Protein AF-A0A2K3JLP0-F1 (afdb_monomer_lite)

Secondary structure (DSSP, 8-state):
----------------------------S--PPPHHHHHTT----TTT-TTTTTS-TT-HHHHHHHHHHH-HHHHHHHHHHS-THHHHHHHHHHHGGG--

Structure (mmCIF, N/CA/C/O backbone):
data_AF-A0A2K3JLP0-F1
#
_entry.id   AF-A0A2K3JLP0-F1
#
loop_
_atom_site.group_PDB
_atom_site.id
_atom_site.type_symbol
_atom_site.label_atom_id
_atom_site.label_alt_id
_atom_site.label_comp_id
_atom_site.label_asym_id
_atom_site.label_entity_id
_atom_site.label_seq_id
_atom_site.pdbx_PDB_ins_code
_atom_site.Cartn_x
_atom_site.Cartn_y
_atom_site.Cartn_z
_atom_site.occupancy
_atom_site.B_iso_or_equiv
_atom_site.auth_seq_id
_atom_site.auth_comp_id
_atom_site.auth_asym_id
_atom_site.auth_atom_id
_atom_site.pdbx_PDB_model_num
ATOM 1 N N . MET A 1 1 ? -7.993 75.741 22.973 1.00 49.81 1 MET A N 1
ATOM 2 C CA . MET A 1 1 ? -8.718 74.696 23.722 1.00 49.81 1 MET A CA 1
ATOM 3 C C . MET A 1 1 ? -8.593 73.444 22.880 1.00 49.81 1 MET A C 1
ATOM 5 O O . MET A 1 1 ? -9.077 73.437 21.763 1.00 49.81 1 MET A O 1
ATOM 9 N N . GLU A 1 2 ? -7.556 72.655 23.088 1.00 36.00 2 GLU A N 1
ATOM 10 C CA . GLU A 1 2 ? -7.502 71.417 23.884 1.00 36.00 2 GLU A CA 1
ATOM 11 C C . GLU A 1 2 ? -6.475 70.560 23.106 1.00 36.00 2 GLU A C 1
ATOM 13 O O . GLU A 1 2 ? -6.351 70.734 21.898 1.00 36.00 2 GLU A O 1
ATOM 18 N N . SER A 1 3 ? -5.691 69.629 23.617 1.00 34.53 3 SER A N 1
ATOM 19 C CA . SER A 1 3 ? -5.439 69.113 24.950 1.00 34.53 3 SER A CA 1
ATOM 20 C C . SER A 1 3 ? -4.371 68.029 24.748 1.00 34.53 3 SER A C 1
ATOM 22 O O . SER A 1 3 ? -4.498 67.218 23.842 1.00 34.53 3 SER A O 1
ATOM 24 N N . ILE A 1 4 ? -3.359 68.036 25.614 1.00 50.09 4 ILE A N 1
ATOM 25 C CA . ILE A 1 4 ? -2.843 66.862 26.335 1.00 50.09 4 ILE A CA 1
ATOM 26 C C . ILE A 1 4 ? -2.173 65.730 25.518 1.00 50.09 4 ILE A C 1
ATOM 28 O O . ILE A 1 4 ? -2.742 65.050 24.676 1.00 50.09 4 ILE A O 1
ATOM 32 N N . ILE A 1 5 ? -0.918 65.507 25.901 1.00 53.28 5 ILE A N 1
ATOM 33 C CA . ILE A 1 5 ? 0.025 64.455 25.522 1.00 53.28 5 ILE A CA 1
ATOM 34 C C . ILE A 1 5 ? -0.477 63.089 26.017 1.00 53.28 5 ILE A C 1
ATOM 36 O O . ILE A 1 5 ? -0.931 62.985 27.156 1.00 53.28 5 ILE A O 1
ATOM 40 N N . SER A 1 6 ? -0.306 62.023 25.234 1.00 45.03 6 SER A N 1
ATOM 41 C CA . SER A 1 6 ? -0.269 60.640 25.739 1.00 45.03 6 SER A CA 1
ATOM 42 C C . SER A 1 6 ? 0.573 59.772 24.806 1.00 45.03 6 SER A C 1
ATOM 44 O O . SER A 1 6 ? 0.126 59.358 23.740 1.00 45.03 6 SER A O 1
ATOM 46 N N . ASP A 1 7 ? 1.815 59.530 25.218 1.00 45.03 7 ASP A N 1
ATOM 47 C CA . ASP A 1 7 ? 2.623 58.403 24.761 1.00 45.03 7 ASP A CA 1
ATOM 48 C C . ASP A 1 7 ? 1.895 57.104 25.134 1.00 45.03 7 ASP A C 1
ATOM 50 O O . ASP A 1 7 ? 1.507 56.929 26.290 1.00 45.03 7 ASP A O 1
ATOM 54 N N . THR A 1 8 ? 1.665 56.207 24.176 1.00 50.12 8 THR A N 1
ATOM 55 C CA . THR A 1 8 ? 1.496 54.779 24.460 1.00 50.12 8 THR A CA 1
ATOM 56 C C . THR A 1 8 ? 1.913 53.981 23.235 1.00 50.12 8 THR A C 1
ATOM 58 O O . THR A 1 8 ? 1.312 54.018 22.162 1.00 50.12 8 THR A O 1
ATOM 61 N N . SER A 1 9 ? 2.986 53.245 23.449 1.00 44.44 9 SER A N 1
ATOM 62 C CA . SER A 1 9 ? 3.529 52.176 22.636 1.00 44.44 9 SER A CA 1
ATOM 63 C C . SER A 1 9 ? 2.491 51.073 22.407 1.00 44.44 9 SER A C 1
ATOM 65 O O . SER A 1 9 ? 1.905 50.578 23.366 1.00 44.44 9 SER A O 1
ATOM 67 N N . SER A 1 10 ? 2.310 50.644 21.153 1.00 48.44 10 SER A N 1
ATOM 68 C CA . SER A 1 10 ? 2.112 49.236 20.754 1.00 48.44 10 SER A CA 1
ATOM 69 C C . SER A 1 10 ? 1.923 49.114 19.234 1.00 48.44 10 SER A C 1
ATOM 71 O O . SER A 1 10 ? 1.004 49.727 18.692 1.00 48.44 10 SER A O 1
ATOM 73 N N . PRO A 1 11 ? 2.718 48.285 18.530 1.00 53.03 11 PRO A N 1
ATOM 74 C CA . PRO A 1 11 ? 2.331 47.763 17.227 1.00 53.03 11 PRO A CA 1
ATOM 75 C C . PRO A 1 11 ? 1.252 46.697 17.448 1.00 53.03 11 PRO A C 1
ATOM 77 O O . PRO A 1 11 ? 1.550 45.556 17.801 1.00 53.03 11 PRO A O 1
ATOM 80 N N . THR A 1 12 ? -0.021 47.057 17.287 1.00 43.50 12 THR A N 1
ATOM 81 C CA . THR A 1 12 ? -1.095 46.066 17.305 1.00 43.50 12 THR A CA 1
ATOM 82 C C . THR A 1 12 ? -0.998 45.196 16.062 1.00 43.50 12 THR A C 1
ATOM 84 O O . THR A 1 12 ? -1.169 45.615 14.920 1.00 43.50 12 THR A O 1
ATOM 87 N N . SER A 1 13 ? -0.654 43.947 16.338 1.00 49.00 13 SER A N 1
ATOM 88 C CA . SER A 1 13 ? -0.693 42.820 15.434 1.00 49.00 13 SER A CA 1
ATOM 89 C C . SER A 1 13 ? -2.086 42.633 14.829 1.00 49.00 13 SER A C 1
ATOM 91 O O . SER A 1 13 ? -3.102 42.961 15.440 1.00 49.00 13 SER A O 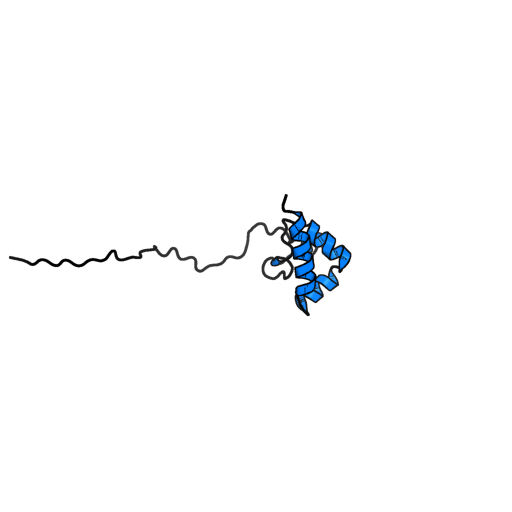1
ATOM 93 N N . SER A 1 14 ? -2.094 41.952 13.685 1.00 55.12 14 SER A N 1
ATOM 94 C CA . SER A 1 14 ? -3.213 41.129 13.223 1.00 55.12 14 SER A CA 1
ATOM 95 C C . SER A 1 14 ? -4.367 41.879 12.562 1.00 55.12 14 SER A C 1
ATOM 97 O O . SER A 1 14 ? -5.410 42.159 13.143 1.00 55.12 14 SER A O 1
ATOM 99 N N . SER A 1 15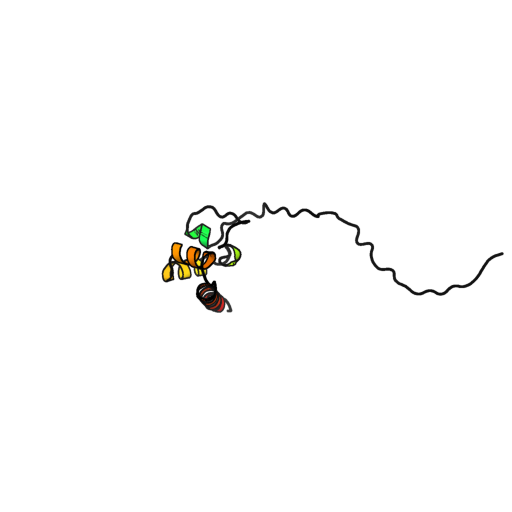 ? -4.246 42.035 11.252 1.00 53.62 15 SER A N 1
ATOM 100 C CA . SER A 1 15 ? -5.391 41.861 10.361 1.00 53.62 15 SER A CA 1
ATOM 101 C C . SER A 1 15 ? -4.949 40.958 9.221 1.00 53.62 15 SER A C 1
ATOM 103 O O . SER A 1 15 ? -4.791 41.378 8.081 1.00 53.62 15 SER A O 1
ATOM 105 N N . ASN A 1 16 ? -4.714 39.686 9.565 1.00 61.38 16 ASN A N 1
ATOM 106 C CA . ASN A 1 16 ? -4.843 38.610 8.594 1.00 61.38 16 ASN A CA 1
ATOM 107 C C . ASN A 1 16 ? -6.294 38.659 8.132 1.00 61.38 16 ASN A C 1
ATOM 109 O O . ASN A 1 16 ? -7.192 38.188 8.833 1.00 61.38 16 ASN A O 1
ATOM 113 N N . SER A 1 17 ? -6.523 39.311 6.995 1.00 63.50 17 SER A N 1
ATOM 114 C CA . SER A 1 17 ? -7.802 39.265 6.314 1.00 63.50 17 SER A CA 1
ATOM 115 C C . SER A 1 17 ? -8.164 37.800 6.135 1.00 63.50 17 SER A C 1
ATOM 117 O O . SER A 1 17 ? -7.486 37.051 5.434 1.00 63.50 17 SER A O 1
ATOM 119 N N . LEU A 1 18 ? -9.211 37.411 6.854 1.00 58.94 18 LEU A N 1
ATOM 120 C CA . LEU A 1 18 ? -9.903 36.141 6.787 1.00 58.94 18 LEU A CA 1
ATOM 121 C C . LEU A 1 18 ? -10.278 35.857 5.329 1.00 58.94 18 LEU A C 1
ATOM 123 O O . LEU A 1 18 ? -11.377 36.177 4.885 1.00 58.94 18 LEU A O 1
ATOM 127 N N . GLN A 1 19 ? -9.380 35.221 4.581 1.00 60.38 19 GLN A N 1
ATOM 128 C CA . GLN A 1 19 ? -9.801 34.346 3.503 1.00 60.38 19 GLN A CA 1
ATOM 129 C C . GLN A 1 19 ? -10.213 33.040 4.164 1.00 60.38 19 GLN A C 1
ATOM 131 O O . GLN A 1 19 ? -9.415 32.138 4.414 1.00 60.38 19 GLN A O 1
ATOM 136 N N . LEU A 1 20 ? -11.499 33.011 4.514 1.00 53.56 20 LEU A N 1
ATOM 137 C CA . LEU A 1 20 ? -12.266 31.796 4.692 1.00 53.56 20 LEU A CA 1
ATOM 138 C C . LEU A 1 20 ? -11.916 30.814 3.572 1.00 53.56 20 LEU A C 1
ATOM 140 O O . LEU A 1 20 ? -12.383 30.996 2.457 1.00 53.56 20 LEU A O 1
ATOM 144 N N . ILE A 1 21 ? -11.182 29.752 3.888 1.00 48.88 21 ILE A N 1
ATOM 145 C CA . ILE A 1 21 ? -11.480 28.413 3.384 1.00 48.88 21 ILE A CA 1
ATOM 146 C C . ILE A 1 21 ? -11.211 27.445 4.544 1.00 48.88 21 ILE A C 1
ATOM 148 O O . ILE A 1 21 ? -10.162 26.821 4.657 1.00 48.88 21 ILE A O 1
ATOM 152 N N . ALA A 1 22 ? -12.206 27.298 5.417 1.00 51.72 22 ALA A N 1
ATOM 153 C CA . ALA A 1 22 ? -12.375 26.101 6.238 1.00 51.72 22 ALA A CA 1
ATOM 154 C C . ALA A 1 22 ? -12.990 24.970 5.390 1.00 51.72 22 ALA A C 1
ATOM 156 O O . ALA A 1 22 ? -13.969 24.339 5.780 1.00 51.72 22 ALA A O 1
ATOM 157 N N . GLN A 1 23 ? -12.456 24.745 4.188 1.00 41.06 23 GLN A N 1
ATOM 158 C CA . GLN A 1 23 ? -12.845 23.632 3.333 1.00 41.06 23 GLN A CA 1
ATOM 159 C C . GLN A 1 23 ? -11.583 22.956 2.822 1.00 41.06 23 GLN A C 1
ATOM 161 O O . GLN A 1 23 ? -10.879 23.446 1.947 1.00 41.06 23 GLN A O 1
ATOM 166 N N . VAL A 1 24 ? -11.327 21.791 3.399 1.00 50.72 24 VAL A N 1
ATOM 167 C CA . VAL A 1 24 ? -10.666 20.690 2.719 1.00 50.72 24 VAL A CA 1
ATOM 168 C C . VAL A 1 24 ? -11.611 20.242 1.595 1.00 50.72 24 VAL A C 1
ATOM 170 O O . VAL A 1 24 ? -12.694 19.738 1.885 1.00 50.72 24 VAL A O 1
ATOM 173 N N . PRO A 1 25 ? -11.224 20.400 0.324 1.00 46.00 25 PRO A N 1
ATOM 174 C CA . PRO A 1 25 ? -11.398 19.347 -0.652 1.00 46.00 25 PRO A CA 1
ATOM 175 C C . PRO A 1 25 ? -9.977 18.834 -0.922 1.00 46.00 25 PRO A C 1
ATOM 177 O O . PRO A 1 25 ? -9.181 19.444 -1.622 1.00 46.00 25 PRO A O 1
ATOM 180 N N . SER A 1 26 ? -9.531 17.749 -0.295 1.00 48.91 26 SER A N 1
ATOM 181 C CA . SER A 1 26 ? -9.963 16.420 -0.714 1.00 48.91 26 SER A CA 1
ATOM 182 C C . SER A 1 26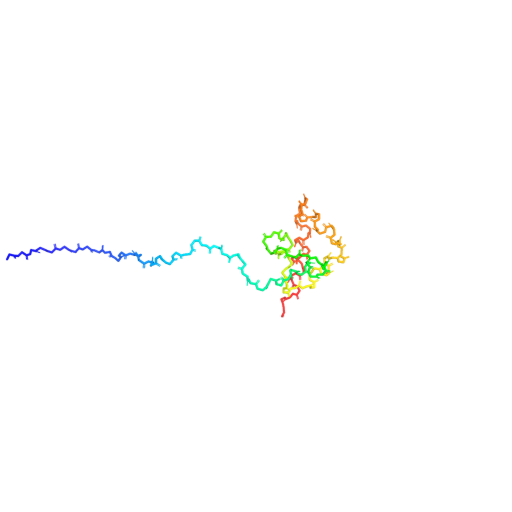 ? -10.564 16.459 -2.120 1.00 48.91 26 SER A C 1
ATOM 184 O O . SER A 1 26 ? -11.716 16.843 -2.293 1.00 48.91 26 SER A O 1
ATOM 186 N N . GLN A 1 27 ? -9.789 15.973 -3.095 1.00 57.12 27 GLN A N 1
ATOM 187 C CA . GLN A 1 27 ? -10.219 15.643 -4.464 1.00 57.12 27 GLN A CA 1
ATOM 188 C C . GLN A 1 27 ? -10.258 16.890 -5.366 1.00 57.12 27 GLN A C 1
ATOM 190 O O . GLN A 1 27 ? -11.105 17.754 -5.224 1.00 57.12 27 GLN A O 1
ATOM 195 N N . VAL A 1 28 ? -9.326 17.102 -6.299 1.00 48.34 28 VAL A N 1
ATOM 196 C CA . VAL A 1 28 ? -8.955 16.194 -7.393 1.00 48.34 28 VAL A CA 1
ATOM 197 C C . VAL A 1 28 ? -7.487 16.439 -7.792 1.00 48.34 28 VAL A C 1
ATOM 199 O O . VAL A 1 28 ? -7.190 16.984 -8.850 1.00 48.34 28 VAL A O 1
ATOM 202 N N . VAL A 1 29 ? -6.524 16.056 -6.952 1.00 51.34 29 VAL A N 1
ATOM 203 C CA . VAL A 1 29 ? -5.146 15.881 -7.450 1.00 51.34 29 VAL A CA 1
ATOM 204 C C . VAL A 1 29 ? -5.196 14.622 -8.290 1.00 51.34 29 VAL A C 1
ATOM 206 O O . VAL A 1 29 ? -5.554 13.606 -7.713 1.00 51.34 29 VAL A O 1
ATOM 209 N N . VAL A 1 30 ? -4.920 14.672 -9.600 1.00 50.44 30 VAL A N 1
ATOM 210 C CA . VAL A 1 30 ? -4.887 13.503 -10.508 1.00 50.44 30 VAL A CA 1
ATOM 211 C C . VAL A 1 30 ? -4.358 12.288 -9.740 1.00 50.44 30 VAL A C 1
ATOM 213 O O . VAL A 1 30 ? -3.163 12.194 -9.455 1.00 50.44 30 VAL A O 1
ATOM 216 N N . MET A 1 31 ? -5.282 11.428 -9.287 1.00 59.66 31 MET A N 1
ATOM 217 C CA . MET A 1 31 ? -5.023 10.489 -8.191 1.00 59.66 31 MET A CA 1
ATOM 218 C C . MET A 1 31 ? -4.313 9.290 -8.796 1.00 59.66 31 MET A C 1
ATOM 220 O O . MET A 1 31 ? -4.918 8.244 -9.033 1.00 59.66 31 MET A O 1
ATOM 224 N N . SER A 1 32 ? -3.036 9.462 -9.136 1.00 73.56 32 SER A N 1
ATOM 225 C CA . SER A 1 32 ? -2.208 8.333 -9.527 1.00 73.56 32 SER A CA 1
ATOM 226 C C . SER A 1 32 ? -2.323 7.278 -8.418 1.00 73.56 32 SER A C 1
ATOM 228 O O . SER A 1 32 ? -2.185 7.604 -7.232 1.00 73.56 32 SER A O 1
ATOM 230 N N . PRO A 1 33 ? -2.694 6.029 -8.756 1.00 82.50 33 PRO A N 1
ATOM 231 C CA . PRO A 1 33 ? -2.840 4.997 -7.747 1.00 82.50 33 PRO A CA 1
ATOM 232 C C . PRO A 1 33 ? -1.498 4.823 -7.040 1.00 82.50 33 PRO A C 1
ATOM 234 O O . PRO A 1 33 ? -0.449 4.849 -7.687 1.00 82.50 33 PRO A O 1
ATOM 237 N N . CYS A 1 34 ? -1.532 4.626 -5.721 1.00 88.00 34 CYS A N 1
ATOM 238 C CA . CYS A 1 34 ? -0.317 4.352 -4.962 1.00 88.00 34 CYS A CA 1
ATOM 239 C C . CYS A 1 34 ? 0.419 3.139 -5.555 1.00 88.00 34 CYS A C 1
ATOM 241 O O . CYS A 1 34 ? -0.207 2.285 -6.199 1.00 88.00 34 CYS A O 1
ATOM 243 N N . ALA A 1 35 ? 1.731 3.041 -5.333 1.00 88.75 35 ALA A N 1
ATOM 244 C CA . ALA A 1 35 ? 2.561 1.986 -5.918 1.00 88.75 35 ALA A CA 1
ATOM 245 C C . ALA A 1 35 ? 1.967 0.584 -5.685 1.00 88.75 35 ALA A C 1
ATOM 247 O O . ALA A 1 35 ? 1.880 -0.227 -6.609 1.00 88.75 35 ALA A O 1
ATOM 248 N N . ALA A 1 36 ? 1.438 0.349 -4.482 1.00 88.12 36 ALA A N 1
ATOM 249 C CA . ALA A 1 36 ? 0.754 -0.887 -4.135 1.00 88.12 36 ALA A CA 1
ATOM 250 C C . ALA A 1 36 ? -0.493 -1.149 -4.988 1.00 88.12 36 ALA A C 1
ATOM 252 O O . ALA A 1 36 ? -0.627 -2.208 -5.596 1.00 88.12 36 ALA A O 1
ATOM 253 N N . CYS A 1 37 ? -1.414 -0.186 -5.068 1.00 88.56 37 CYS A N 1
ATOM 254 C CA . CYS A 1 37 ? -2.651 -0.349 -5.830 1.00 88.56 37 CYS A CA 1
ATOM 255 C C . CYS A 1 37 ? -2.399 -0.459 -7.338 1.00 88.56 37 CYS A C 1
ATOM 257 O O . CYS A 1 37 ? -3.122 -1.189 -8.014 1.00 88.56 37 CYS A O 1
ATOM 259 N N . LYS A 1 38 ? -1.357 0.212 -7.846 1.00 87.44 38 LYS A N 1
ATOM 260 C CA . LYS A 1 38 ? -0.904 0.101 -9.237 1.00 87.44 38 LYS A CA 1
ATOM 261 C C . LYS A 1 38 ? -0.447 -1.324 -9.558 1.00 87.44 38 LYS A C 1
ATOM 263 O O . LYS A 1 38 ? -0.881 -1.887 -10.559 1.00 87.44 38 LYS A O 1
ATOM 268 N N . ILE A 1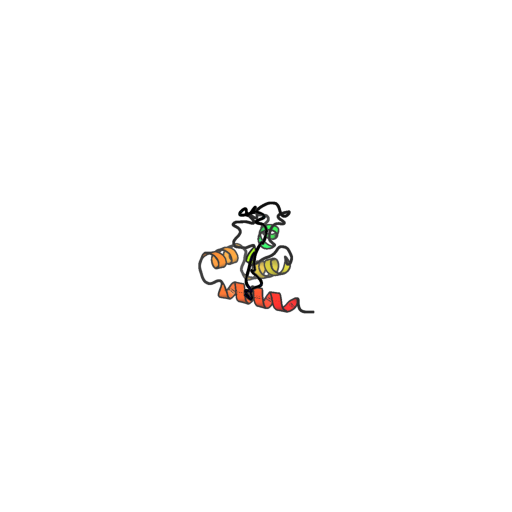 39 ? 0.368 -1.928 -8.692 1.00 87.19 39 ILE A N 1
ATOM 269 C CA . ILE A 1 39 ? 0.902 -3.287 -8.881 1.00 87.19 39 ILE A CA 1
ATOM 270 C C . ILE A 1 39 ? -0.177 -4.353 -8.649 1.00 87.19 39 ILE A C 1
ATOM 272 O O . ILE A 1 39 ? -0.284 -5.296 -9.428 1.00 87.19 39 ILE A O 1
ATOM 276 N N . LEU A 1 40 ? -1.042 -4.163 -7.649 1.00 85.94 40 LEU A N 1
ATOM 277 C CA . LEU A 1 40 ? -2.190 -5.044 -7.390 1.00 85.94 40 LEU A CA 1
ATOM 278 C C . LEU A 1 40 ? -3.320 -4.887 -8.415 1.00 85.94 40 LEU A C 1
ATOM 280 O O . LEU A 1 40 ? -4.284 -5.646 -8.358 1.00 85.94 40 LEU A O 1
ATOM 284 N N . ARG A 1 41 ? -3.243 -3.892 -9.309 1.00 86.50 41 ARG A N 1
ATOM 285 C CA . ARG A 1 41 ? -4.301 -3.539 -10.272 1.00 86.50 41 ARG A CA 1
ATOM 286 C C . ARG A 1 41 ? -5.674 -3.349 -9.609 1.00 86.50 41 ARG A C 1
ATOM 288 O O . ARG A 1 41 ? -6.702 -3.715 -10.174 1.00 86.50 41 ARG A O 1
ATOM 295 N N . ARG A 1 42 ? -5.700 -2.770 -8.403 1.00 86.56 42 ARG A N 1
ATOM 296 C CA . ARG A 1 42 ? -6.927 -2.532 -7.622 1.00 86.56 42 ARG A CA 1
ATOM 297 C C . ARG A 1 42 ? -7.253 -1.045 -7.514 1.00 86.56 42 ARG A C 1
ATOM 299 O O . ARG A 1 42 ? -6.381 -0.190 -7.664 1.00 86.56 42 ARG A O 1
ATOM 306 N N . ARG A 1 43 ? -8.509 -0.727 -7.184 1.00 82.69 43 ARG A N 1
ATOM 307 C CA . ARG A 1 43 ? -8.958 0.662 -7.010 1.00 82.69 43 ARG A CA 1
ATOM 308 C C . ARG A 1 43 ? -8.256 1.302 -5.805 1.00 82.69 43 ARG A C 1
ATOM 310 O O . ARG A 1 43 ? -8.325 0.781 -4.694 1.00 82.69 43 ARG A O 1
ATOM 317 N N . CYS A 1 44 ? -7.569 2.422 -6.031 1.00 85.31 44 CYS A N 1
ATOM 318 C CA . CYS A 1 44 ? -6.909 3.189 -4.978 1.00 85.31 44 CYS A CA 1
ATOM 319 C C . CYS A 1 44 ? -7.833 4.310 -4.498 1.00 85.31 44 CYS A C 1
ATOM 321 O O . CYS A 1 44 ? -8.000 5.311 -5.188 1.00 85.31 44 CYS A O 1
ATOM 323 N N . SER A 1 45 ? -8.428 4.162 -3.317 1.00 83.56 45 SER A N 1
ATOM 324 C CA . SER A 1 45 ? -9.160 5.254 -2.667 1.00 83.56 45 SER A CA 1
ATOM 325 C C . SER A 1 45 ? -8.153 6.170 -1.976 1.00 83.56 45 SER A C 1
ATOM 327 O O . SER A 1 45 ? -7.702 5.812 -0.893 1.00 83.56 45 SER A O 1
ATOM 329 N N . ALA A 1 46 ? -7.759 7.312 -2.554 1.00 70.31 46 ALA A N 1
ATOM 330 C CA . ALA A 1 46 ? -6.683 8.112 -1.938 1.00 70.31 46 ALA A CA 1
ATOM 331 C C . ALA A 1 46 ? -7.010 8.603 -0.516 1.00 70.31 46 ALA A C 1
ATOM 333 O O . ALA A 1 46 ? -6.096 8.888 0.241 1.00 70.31 46 ALA A O 1
ATOM 334 N N . GLU A 1 47 ? -8.286 8.616 -0.125 1.00 69.19 47 GLU A N 1
ATOM 335 C CA . GLU A 1 47 ? -8.713 9.046 1.214 1.00 69.19 47 GLU A CA 1
ATOM 336 C C . GLU A 1 47 ? -8.746 7.918 2.252 1.00 69.19 47 GLU A C 1
ATOM 338 O O . GLU A 1 47 ? -8.732 8.173 3.449 1.00 69.19 47 GLU A O 1
ATOM 343 N N . LYS A 1 48 ? -8.820 6.655 1.808 1.00 77.69 48 LYS A N 1
ATOM 344 C CA . LYS A 1 48 ? -8.985 5.473 2.684 1.00 77.69 48 LYS A CA 1
ATOM 345 C C . LYS A 1 48 ? -7.947 4.376 2.440 1.00 77.69 48 LYS A C 1
ATOM 347 O O . LYS A 1 48 ? -8.044 3.283 2.995 1.00 77.69 48 LYS A O 1
ATOM 352 N N . CYS A 1 49 ? -6.970 4.612 1.569 1.00 84.88 49 CYS A N 1
ATOM 353 C CA . CYS A 1 49 ? -5.972 3.610 1.236 1.00 84.88 49 CYS A CA 1
ATOM 354 C C . CYS A 1 49 ? -4.901 3.547 2.327 1.00 84.88 49 CYS A C 1
ATOM 356 O O . CYS A 1 49 ? -3.995 4.372 2.361 1.00 84.88 49 CYS A O 1
ATOM 358 N N . VAL A 1 50 ? -4.950 2.500 3.151 1.00 83.69 50 VAL A N 1
ATOM 359 C CA . VAL A 1 50 ? -3.940 2.226 4.192 1.00 83.69 50 VAL A CA 1
ATOM 360 C C . VAL A 1 50 ? -2.524 2.020 3.640 1.00 83.69 50 VAL A C 1
ATOM 362 O O . VAL A 1 50 ? -1.560 2.136 4.378 1.00 83.69 50 VAL A O 1
ATOM 365 N N . LEU A 1 51 ? -2.383 1.721 2.342 1.00 83.81 51 LEU A N 1
ATOM 366 C CA . LEU A 1 51 ? -1.090 1.526 1.672 1.00 83.81 51 LEU A CA 1
ATOM 367 C C . LEU A 1 51 ? -0.496 2.831 1.132 1.00 83.81 51 LEU A C 1
ATOM 369 O O . LEU A 1 51 ? 0.697 2.874 0.855 1.00 83.81 51 LEU A O 1
ATOM 373 N N . ALA A 1 52 ? -1.314 3.865 0.919 1.00 82.12 52 ALA A N 1
ATOM 374 C CA . ALA A 1 52 ? -0.871 5.122 0.323 1.00 82.12 52 ALA A CA 1
ATOM 375 C C . ALA A 1 52 ? 0.242 5.842 1.112 1.00 82.12 52 ALA A C 1
ATOM 377 O O . ALA A 1 52 ? 1.189 6.272 0.455 1.00 82.12 52 ALA A O 1
ATOM 378 N N . PRO A 1 53 ? 0.200 5.941 2.459 1.00 82.50 53 PRO A N 1
ATOM 379 C CA . PRO A 1 53 ? 1.273 6.602 3.207 1.00 82.50 53 PRO A CA 1
ATOM 380 C C . PRO A 1 53 ? 2.598 5.822 3.204 1.00 82.50 53 PRO A C 1
ATOM 382 O O . PRO A 1 53 ? 3.649 6.428 3.356 1.00 82.50 53 PRO A O 1
ATOM 385 N N . TYR A 1 54 ? 2.565 4.502 2.991 1.00 81.44 54 TYR A N 1
ATOM 386 C CA . TYR A 1 54 ? 3.759 3.642 3.001 1.00 81.44 54 TYR A CA 1
ATOM 387 C C . TYR A 1 54 ? 4.363 3.415 1.611 1.00 81.44 54 TYR A C 1
ATOM 389 O O . TYR A 1 54 ? 5.563 3.210 1.471 1.00 81.44 54 TYR A O 1
ATOM 397 N N . PHE A 1 55 ? 3.528 3.426 0.571 1.00 85.31 55 PHE A N 1
ATOM 398 C CA . PHE A 1 55 ? 3.925 3.111 -0.800 1.00 85.31 55 PHE A CA 1
ATOM 399 C C . PHE A 1 55 ? 3.488 4.228 -1.754 1.00 85.31 55 PHE A C 1
ATOM 401 O O . PHE A 1 55 ? 2.530 4.044 -2.521 1.00 85.31 55 PHE A O 1
ATOM 408 N N . PRO A 1 56 ? 4.161 5.393 -1.722 1.00 83.25 56 PRO A N 1
ATOM 409 C CA . PRO A 1 56 ? 3.842 6.498 -2.613 1.00 83.25 56 PRO A CA 1
ATOM 410 C C . PRO A 1 56 ? 4.029 6.093 -4.086 1.00 83.25 56 PRO A C 1
ATOM 412 O O . PRO A 1 56 ? 4.825 5.207 -4.401 1.00 83.25 56 PRO A O 1
ATOM 415 N N . PRO A 1 57 ? 3.322 6.740 -5.027 1.00 81.06 57 PRO A N 1
ATOM 416 C CA . PRO A 1 57 ? 3.441 6.438 -6.456 1.00 81.06 57 PRO A CA 1
ATOM 417 C C . PRO A 1 57 ? 4.834 6.736 -7.038 1.00 81.06 57 PRO A C 1
ATOM 419 O O . PRO A 1 57 ? 5.142 6.239 -8.119 1.00 81.06 57 PRO A O 1
ATOM 422 N N . ASN A 1 58 ? 5.662 7.515 -6.331 1.00 82.38 58 ASN A N 1
ATOM 423 C CA . ASN A 1 58 ? 7.013 7.889 -6.754 1.00 82.38 58 ASN A CA 1
ATOM 424 C C . ASN A 1 58 ? 7.997 6.708 -6.739 1.00 82.38 58 ASN A C 1
ATOM 426 O O . ASN A 1 58 ? 8.999 6.745 -7.440 1.00 82.38 58 ASN A O 1
ATOM 430 N N . ASP A 1 59 ? 7.703 5.659 -5.962 1.00 79.19 59 ASP A N 1
ATOM 431 C CA . ASP A 1 59 ? 8.609 4.525 -5.788 1.00 79.19 59 ASP A CA 1
ATOM 432 C C . ASP A 1 59 ? 7.877 3.172 -5.893 1.00 79.19 59 ASP A C 1
ATOM 434 O O . ASP A 1 59 ? 7.510 2.542 -4.892 1.00 79.19 59 ASP A O 1
ATOM 438 N N . PRO A 1 60 ? 7.625 2.695 -7.126 1.00 83.75 60 PRO A N 1
ATOM 439 C CA . PRO A 1 60 ? 7.023 1.385 -7.354 1.00 83.75 60 PRO A CA 1
ATOM 440 C C . PRO A 1 60 ? 7.959 0.214 -7.015 1.00 83.75 60 PRO A C 1
ATOM 442 O O . PRO A 1 60 ? 7.483 -0.916 -6.840 1.00 83.75 60 PRO A O 1
ATOM 445 N N . ALA A 1 61 ? 9.272 0.448 -6.916 1.00 85.00 61 ALA A N 1
ATOM 446 C CA . ALA A 1 61 ? 10.247 -0.602 -6.647 1.00 85.00 61 ALA A CA 1
ATOM 447 C C . ALA A 1 61 ? 10.087 -1.134 -5.219 1.00 85.00 61 ALA A C 1
ATOM 449 O O . ALA A 1 61 ? 9.976 -2.348 -5.037 1.00 85.00 61 ALA A O 1
ATOM 450 N N . LYS A 1 62 ? 9.927 -0.246 -4.228 1.00 83.56 62 LYS A N 1
ATOM 451 C CA . LYS A 1 62 ? 9.688 -0.629 -2.823 1.00 83.56 62 LYS A CA 1
ATOM 452 C C . LYS A 1 62 ? 8.547 -1.620 -2.660 1.00 83.56 62 LYS A C 1
ATOM 454 O O . LYS A 1 62 ? 8.695 -2.649 -1.998 1.00 83.56 62 LYS A O 1
ATOM 459 N N . PHE A 1 63 ? 7.416 -1.349 -3.312 1.00 86.75 63 PHE A N 1
ATOM 460 C CA . PHE A 1 63 ? 6.281 -2.260 -3.243 1.00 86.75 63 PHE A CA 1
ATOM 461 C C . PHE A 1 63 ? 6.563 -3.580 -3.960 1.00 86.75 63 PHE A C 1
ATOM 463 O O . PHE A 1 63 ? 6.187 -4.627 -3.452 1.00 86.75 63 PHE A O 1
ATOM 470 N N . THR A 1 64 ? 7.243 -3.558 -5.107 1.00 86.81 64 THR A N 1
ATOM 471 C CA . THR A 1 64 ? 7.593 -4.783 -5.842 1.00 86.81 64 THR A CA 1
ATOM 472 C C . THR A 1 64 ? 8.462 -5.716 -4.995 1.00 86.81 64 THR A C 1
ATOM 474 O O . THR A 1 64 ? 8.204 -6.919 -4.945 1.00 86.81 64 THR A O 1
ATOM 477 N N . ILE A 1 65 ? 9.453 -5.171 -4.283 1.00 86.69 65 ILE A N 1
ATOM 478 C CA . ILE A 1 65 ? 10.346 -5.956 -3.423 1.00 86.69 65 ILE A CA 1
ATOM 479 C C . ILE A 1 65 ? 9.581 -6.471 -2.195 1.00 86.69 65 ILE A C 1
ATOM 481 O O . ILE A 1 65 ? 9.597 -7.674 -1.931 1.00 86.69 65 ILE A O 1
ATOM 485 N N . ALA A 1 66 ? 8.839 -5.607 -1.492 1.00 85.56 66 ALA A N 1
ATOM 486 C CA . ALA A 1 66 ? 8.030 -6.019 -0.343 1.00 85.56 66 ALA A CA 1
ATOM 487 C C . ALA A 1 66 ? 6.996 -7.088 -0.736 1.00 85.56 66 ALA A C 1
ATOM 489 O O . ALA A 1 66 ? 6.824 -8.090 -0.042 1.00 85.56 66 ALA A O 1
ATOM 490 N N . HIS A 1 67 ? 6.341 -6.912 -1.885 1.00 88.38 67 HIS A N 1
ATOM 491 C CA . HIS A 1 67 ? 5.394 -7.867 -2.451 1.00 88.38 67 HIS A CA 1
ATOM 492 C C . HIS A 1 67 ? 6.054 -9.211 -2.757 1.00 88.38 67 HIS A C 1
ATOM 494 O O . HIS A 1 67 ? 5.435 -10.249 -2.547 1.00 88.38 67 HIS A O 1
ATOM 500 N N . ARG A 1 68 ? 7.304 -9.215 -3.225 1.00 87.06 68 ARG A N 1
ATOM 501 C CA . ARG A 1 68 ? 8.044 -10.448 -3.506 1.00 87.06 68 ARG A CA 1
ATOM 502 C C . ARG A 1 68 ? 8.417 -11.215 -2.235 1.00 87.06 68 ARG A C 1
ATOM 504 O O . ARG A 1 68 ? 8.380 -12.438 -2.256 1.00 87.06 68 ARG A O 1
ATOM 511 N N . VAL A 1 69 ? 8.772 -10.514 -1.158 1.00 87.62 69 VAL A N 1
ATOM 512 C CA . VAL A 1 69 ? 9.204 -11.132 0.109 1.00 87.62 69 VAL A CA 1
ATOM 513 C C . VAL A 1 69 ? 8.011 -11.582 0.950 1.00 87.62 69 VAL A C 1
ATOM 515 O O . VAL A 1 69 ? 7.957 -12.723 1.397 1.00 87.62 69 VAL A O 1
ATOM 518 N N . PHE A 1 70 ? 7.043 -10.690 1.164 1.00 86.19 70 PHE A N 1
ATOM 519 C CA . PHE A 1 70 ? 5.932 -10.929 2.084 1.00 86.19 70 PHE A CA 1
ATOM 520 C C . PHE A 1 70 ? 4.653 -11.363 1.368 1.00 86.19 70 PHE A C 1
ATOM 522 O O . PHE A 1 70 ? 3.848 -12.089 1.946 1.00 86.19 70 PHE A O 1
ATOM 529 N N . GLY A 1 71 ? 4.444 -10.940 0.122 1.00 89.00 71 GLY A N 1
ATOM 530 C CA . GLY A 1 71 ? 3.178 -11.113 -0.591 1.00 89.00 71 GLY A CA 1
ATOM 531 C C . GLY A 1 71 ? 2.144 -10.033 -0.255 1.00 89.00 71 GLY A C 1
ATOM 532 O O . GLY A 1 71 ? 2.083 -9.517 0.863 1.00 89.00 71 GLY A O 1
ATOM 533 N N . ALA A 1 72 ? 1.280 -9.710 -1.225 1.00 86.88 72 ALA A N 1
ATOM 534 C CA . ALA A 1 72 ? 0.251 -8.667 -1.101 1.00 86.88 72 ALA A CA 1
ATOM 535 C C . ALA A 1 72 ? -0.646 -8.833 0.138 1.00 86.88 72 ALA A C 1
ATOM 537 O O . ALA A 1 72 ? -0.893 -7.878 0.875 1.00 86.88 72 ALA A O 1
ATOM 538 N N . SER A 1 73 ? -1.134 -10.054 0.366 1.00 85.94 73 SER A N 1
ATOM 539 C CA . SER A 1 73 ? -2.083 -10.358 1.439 1.00 85.94 73 SER A CA 1
ATOM 540 C C . SER A 1 73 ? -1.465 -10.208 2.827 1.00 85.94 73 SER A C 1
ATOM 542 O O . SER A 1 73 ? -2.134 -9.722 3.736 1.00 85.94 73 SER A O 1
ATOM 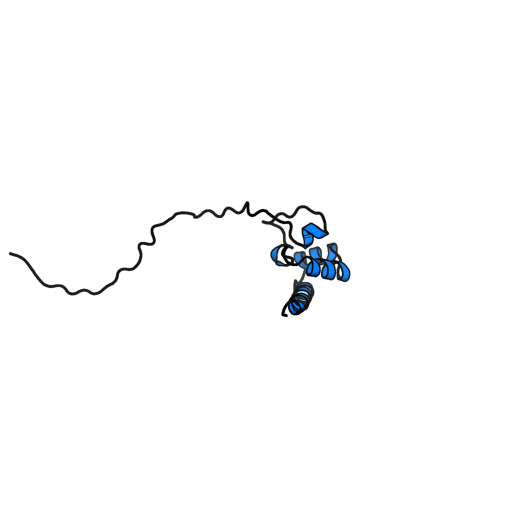544 N N . ASN A 1 74 ? -0.194 -10.585 2.995 1.00 87.25 74 ASN A N 1
ATOM 545 C CA . ASN A 1 74 ? 0.499 -10.443 4.274 1.00 87.25 74 ASN A CA 1
ATOM 546 C C . ASN A 1 74 ? 0.823 -8.981 4.553 1.00 87.25 74 ASN A C 1
ATOM 548 O O . ASN A 1 74 ? 0.607 -8.538 5.671 1.00 87.25 74 ASN A O 1
ATOM 552 N N . ILE A 1 75 ? 1.232 -8.209 3.539 1.00 87.19 75 ILE A N 1
ATOM 553 C CA . ILE A 1 75 ? 1.424 -6.759 3.684 1.00 87.19 75 ILE A CA 1
ATOM 554 C C . ILE A 1 75 ? 0.150 -6.100 4.207 1.00 87.19 75 ILE A C 1
ATOM 556 O O . ILE A 1 75 ? 0.189 -5.378 5.196 1.00 87.19 75 ILE A O 1
ATOM 560 N N . ILE A 1 76 ? -0.997 -6.389 3.588 1.00 85.00 76 ILE A N 1
ATOM 561 C CA . ILE A 1 76 ? -2.283 -5.830 4.019 1.00 85.00 76 ILE A CA 1
ATOM 562 C C . ILE A 1 76 ? -2.633 -6.293 5.440 1.00 85.00 76 ILE A C 1
ATOM 564 O O . ILE A 1 76 ? -3.020 -5.463 6.257 1.00 85.00 76 ILE A O 1
ATOM 568 N N . LYS A 1 77 ? -2.452 -7.583 5.760 1.00 84.50 77 LYS A N 1
ATOM 569 C CA . LYS A 1 77 ? -2.684 -8.107 7.115 1.00 84.50 77 LYS A CA 1
ATOM 570 C C . LYS A 1 77 ? -1.782 -7.450 8.156 1.00 84.50 77 LYS A C 1
ATOM 572 O O . LYS A 1 77 ? -2.277 -7.116 9.218 1.00 84.50 77 LYS A O 1
ATOM 577 N N . PHE A 1 78 ? -0.502 -7.230 7.880 1.00 84.00 78 PHE A N 1
ATOM 578 C CA . PHE A 1 78 ? 0.411 -6.572 8.818 1.00 84.00 78 PHE A CA 1
ATOM 579 C C . PHE A 1 78 ? 0.045 -5.102 9.032 1.00 84.00 78 PHE A C 1
ATOM 581 O O . PHE A 1 78 ? -0.001 -4.647 10.170 1.00 84.00 78 PHE A O 1
ATOM 588 N N . LEU A 1 79 ? -0.321 -4.391 7.960 1.00 80.06 79 LEU A N 1
ATOM 589 C CA . LEU A 1 79 ? -0.811 -3.012 8.048 1.00 80.06 79 LEU A CA 1
ATOM 590 C C . LEU A 1 79 ? -2.146 -2.894 8.802 1.00 80.06 79 LEU A C 1
ATOM 592 O O . LEU A 1 79 ? -2.429 -1.844 9.367 1.00 80.06 79 LEU A O 1
ATOM 596 N N . GLN A 1 80 ? -2.977 -3.941 8.793 1.00 78.44 80 GLN A N 1
ATOM 597 C CA . GLN A 1 80 ? -4.303 -3.939 9.425 1.00 78.44 80 GLN A CA 1
ATOM 598 C C . GLN A 1 80 ? -4.339 -4.554 10.831 1.00 78.44 80 GLN A C 1
ATOM 600 O O . GLN A 1 80 ? -5.158 -4.139 11.642 1.00 78.44 80 GLN A O 1
ATOM 605 N N . SER A 1 81 ? -3.525 -5.576 11.103 1.00 71.75 81 SER A N 1
ATOM 606 C CA . SER A 1 81 ? -3.732 -6.500 12.226 1.00 71.75 81 SER A CA 1
ATOM 607 C C . SER A 1 81 ? -2.747 -6.296 13.369 1.00 71.75 81 SER A C 1
ATOM 609 O O . SER A 1 81 ? -3.167 -6.250 14.520 1.00 71.75 81 SER A O 1
ATOM 611 N N . CYS A 1 82 ? -1.442 -6.251 13.105 1.00 59.25 82 CYS A N 1
ATOM 612 C CA . CYS A 1 82 ? -0.432 -6.317 14.160 1.00 59.25 82 CYS A CA 1
ATOM 613 C C . CYS A 1 82 ? 0.881 -5.712 13.668 1.00 59.25 82 CYS A C 1
ATOM 615 O O . CYS A 1 82 ? 1.508 -6.275 12.777 1.00 59.25 82 CYS A O 1
ATOM 617 N N . GLY A 1 83 ? 1.317 -4.621 14.300 1.00 61.16 83 GLY A N 1
ATOM 618 C CA . GLY A 1 83 ? 2.723 -4.223 14.336 1.00 61.16 83 GLY A CA 1
ATOM 619 C C . GLY A 1 83 ? 3.345 -3.928 12.975 1.00 61.16 83 GLY A C 1
ATOM 620 O O . GLY A 1 83 ? 4.080 -4.739 12.420 1.00 61.16 83 GLY A O 1
ATOM 621 N N . LEU A 1 84 ? 3.145 -2.694 12.521 1.00 64.94 84 LEU A N 1
ATOM 622 C CA . LEU A 1 84 ? 3.862 -2.029 11.431 1.00 64.94 84 LEU A CA 1
ATOM 623 C C . LEU A 1 84 ? 5.392 -2.205 11.446 1.00 64.94 84 LEU A C 1
ATOM 625 O O . LEU A 1 84 ? 6.024 -1.970 10.430 1.00 64.94 84 LEU A O 1
ATOM 629 N N . THR A 1 85 ? 5.989 -2.661 12.546 1.00 69.38 85 THR A N 1
ATOM 630 C CA . THR A 1 85 ? 7.432 -2.681 12.800 1.00 69.38 85 THR A CA 1
ATOM 631 C C . THR A 1 85 ? 8.248 -3.451 11.761 1.00 69.38 85 THR A C 1
ATOM 633 O O . THR A 1 85 ? 9.263 -2.936 11.307 1.00 69.38 85 THR A O 1
ATOM 636 N N . MET A 1 86 ? 7.830 -4.649 11.334 1.00 70.19 86 MET A N 1
ATOM 637 C CA . MET A 1 86 ? 8.619 -5.449 10.376 1.00 70.19 86 MET A CA 1
ATOM 638 C C . MET A 1 86 ? 8.568 -4.883 8.955 1.00 70.19 86 MET A C 1
ATOM 640 O O . MET A 1 86 ? 9.591 -4.817 8.274 1.00 70.19 86 MET A O 1
ATOM 644 N N . ILE A 1 87 ? 7.386 -4.454 8.505 1.00 77.44 87 ILE A N 1
ATOM 645 C CA . ILE A 1 87 ? 7.234 -3.841 7.183 1.00 77.44 87 ILE A CA 1
ATOM 646 C C . ILE A 1 87 ? 7.802 -2.429 7.166 1.00 77.44 87 ILE A C 1
ATOM 648 O O . ILE A 1 87 ? 8.464 -2.088 6.197 1.00 77.44 87 ILE A O 1
ATOM 652 N N . GLU A 1 88 ? 7.621 -1.629 8.216 1.00 72.62 88 GLU A N 1
ATOM 653 C CA . GLU A 1 88 ? 8.261 -0.317 8.321 1.00 72.62 88 GLU A CA 1
ATOM 654 C C . GLU A 1 88 ? 9.775 -0.444 8.311 1.00 72.62 88 GLU A C 1
ATOM 656 O O . GLU A 1 88 ? 10.418 0.294 7.578 1.00 72.62 88 GLU A O 1
ATOM 661 N N . HIS A 1 89 ? 10.361 -1.387 9.054 1.00 76.44 89 HIS A N 1
ATOM 662 C CA . HIS A 1 89 ? 11.810 -1.565 9.039 1.00 76.44 89 HIS A CA 1
ATOM 663 C C . HIS A 1 89 ? 12.303 -2.009 7.657 1.00 76.44 89 HIS A C 1
ATOM 665 O O . HIS A 1 89 ? 13.308 -1.503 7.171 1.00 76.44 89 HIS A O 1
ATOM 671 N N . PHE A 1 90 ? 11.569 -2.896 6.979 1.00 80.50 90 PHE A N 1
ATOM 672 C CA . PHE A 1 90 ? 11.876 -3.280 5.602 1.00 80.50 90 PHE A CA 1
ATOM 673 C C . PHE A 1 90 ? 11.762 -2.100 4.622 1.00 80.50 90 PHE A C 1
ATOM 675 O O . PHE A 1 90 ? 12.661 -1.884 3.812 1.00 80.50 90 PHE A O 1
ATOM 682 N N . ILE A 1 91 ? 10.687 -1.311 4.712 1.00 77.50 91 ILE A N 1
ATOM 683 C CA . ILE A 1 91 ? 10.478 -0.113 3.890 1.00 77.50 91 ILE A CA 1
ATOM 684 C C . ILE A 1 91 ? 11.601 0.895 4.151 1.00 77.50 91 ILE A C 1
ATOM 686 O O . ILE A 1 91 ? 12.215 1.371 3.201 1.00 77.50 91 ILE A O 1
ATOM 690 N N . ARG A 1 92 ? 11.954 1.133 5.413 1.00 76.25 92 ARG A N 1
ATOM 691 C CA . ARG A 1 92 ? 13.009 2.063 5.827 1.00 76.25 92 ARG A CA 1
ATOM 692 C C . ARG A 1 92 ? 14.405 1.609 5.391 1.00 76.25 92 ARG A C 1
ATOM 694 O O . ARG A 1 92 ? 15.226 2.439 5.020 1.00 76.25 92 ARG A O 1
ATOM 701 N N . LEU A 1 93 ? 14.666 0.298 5.365 1.00 72.12 93 LEU A N 1
ATOM 702 C CA . LEU A 1 93 ? 15.884 -0.268 4.770 1.00 72.12 93 LEU A CA 1
ATOM 703 C C . LEU A 1 93 ? 15.905 -0.091 3.246 1.00 72.12 93 LEU A C 1
ATOM 705 O O . LEU A 1 93 ? 16.950 0.209 2.683 1.00 72.12 93 LEU A O 1
ATOM 709 N N . SER A 1 94 ? 14.755 -0.212 2.578 1.00 67.62 94 SER A N 1
ATOM 710 C CA . SER A 1 94 ? 14.646 0.046 1.135 1.00 67.62 94 SER A CA 1
ATOM 711 C C . SER A 1 94 ? 14.671 1.536 0.760 1.00 67.62 94 SER A C 1
ATOM 713 O O . SER A 1 94 ? 14.919 1.874 -0.392 1.00 67.62 94 SER A O 1
ATOM 715 N N . GLU A 1 95 ? 14.423 2.444 1.709 1.00 65.81 95 GLU A N 1
ATOM 716 C CA . GLU A 1 95 ? 14.603 3.893 1.533 1.00 65.81 95 GLU A CA 1
ATOM 717 C C . GLU A 1 95 ? 16.076 4.307 1.525 1.00 65.81 95 GLU A C 1
ATOM 719 O O . GLU A 1 95 ? 16.420 5.293 0.877 1.00 65.81 95 GLU A O 1
ATOM 724 N N . PHE A 1 96 ? 16.944 3.546 2.195 1.00 58.97 96 PHE A N 1
ATOM 725 C CA . PHE A 1 96 ? 18.361 3.883 2.338 1.00 58.97 96 PHE A CA 1
ATOM 726 C C . PHE A 1 96 ? 19.159 3.778 1.026 1.00 58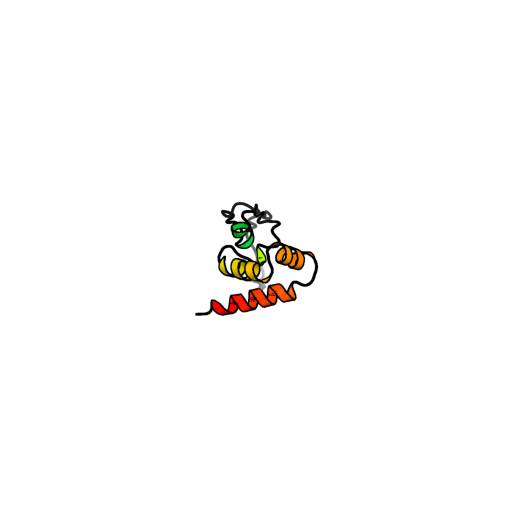.97 96 PHE A C 1
ATOM 728 O O . PHE A 1 96 ? 20.217 4.387 0.911 1.00 58.97 96 PHE A O 1
ATOM 735 N N . ASP A 1 97 ? 18.643 3.065 0.022 1.00 53.22 97 ASP A N 1
ATOM 736 C CA . ASP A 1 97 ? 19.335 2.829 -1.255 1.00 53.22 97 ASP A CA 1
ATOM 737 C C . ASP A 1 97 ? 19.193 3.994 -2.264 1.00 53.22 97 ASP A C 1
ATOM 739 O O . ASP A 1 97 ? 19.895 4.034 -3.265 1.00 53.22 97 ASP A O 1
ATOM 743 N N . HIS A 1 98 ? 18.308 4.974 -2.017 1.00 54.81 98 HIS A N 1
ATOM 744 C CA . HIS A 1 98 ? 18.084 6.118 -2.928 1.00 54.81 98 HIS A CA 1
ATOM 745 C C . HIS A 1 98 ? 18.871 7.392 -2.564 1.00 54.81 98 HIS A C 1
ATOM 747 O O . HIS A 1 98 ? 18.668 8.440 -3.174 1.00 54.81 98 HIS A O 1
ATOM 753 N N . GLY A 1 99 ? 19.758 7.325 -1.570 1.00 50.56 99 GLY A N 1
ATOM 754 C CA . GLY A 1 99 ? 20.662 8.418 -1.212 1.00 50.56 99 GLY A CA 1
ATOM 755 C C . GLY A 1 99 ? 21.982 8.364 -1.984 1.00 50.56 99 GLY A C 1
ATOM 756 O O . GLY A 1 99 ? 23.021 8.116 -1.375 1.00 50.56 99 GLY A O 1
ATOM 757 N N . SER A 1 100 ? 21.956 8.581 -3.302 1.00 41.50 100 SER A N 1
ATOM 758 C CA . SER A 1 100 ? 23.146 8.895 -4.112 1.00 41.50 100 SER A CA 1
ATOM 759 C C . SER A 1 100 ? 22.784 9.831 -5.255 1.00 41.50 100 SER A C 1
ATOM 761 O O . SER A 1 100 ? 21.812 9.513 -5.976 1.00 41.50 100 SER A O 1
#

Foldseek 3Di:
DDDDDDDDDDDDDDDPPDPDDPDDDDDDPPCDAFLLCVVVVHDHPVVPHLCCVLGGNVDNPLNVVCCVPQNSVRVVCCSPPHDPPVSVVSSVVVVVVPPD

Radius of gyration: 25.26 Å; chains: 1; bounding box: 36×86×37 Å

InterPro domains:
  IPR004883 Lateral organ boundaries, LOB [PF03195] (33-82)
  IPR004883 Lateral organ boundaries, LOB [PS50891] (32-100)

Organism: Trifolium pratense (NCBI:txid57577)

pLDDT: mean 70.02, std 16.18, range [34.53, 89.0]

Sequence (100 aa):
MESIISDTSSPTSSSNSLQLIAQVPSQVVVMSPCAACKILRRRCSAEKCVLAPYFPPNDPAKFTIAHRVFGASNIIKFLQSCGLTMIEHFIRLSEFDHGS